Protein AF-A0A9E4IYX7-F1 (afdb_monomer_lite)

Sequence (92 aa):
MPLLSYADTRPWARSIASKVRSREMPPWFADAPKGVFRNERGLSEAEIAT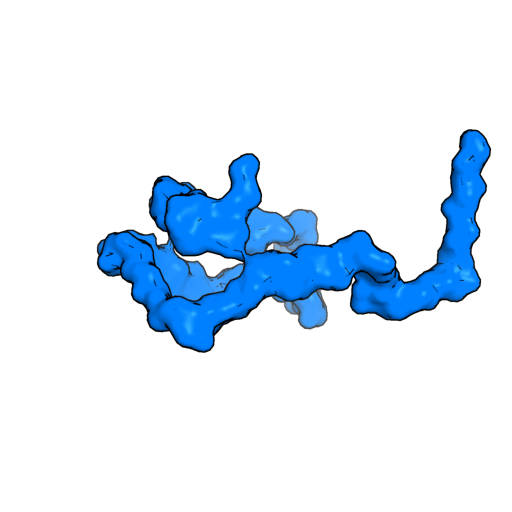IVDWVAAGAPAGDPAFAEDPASAAAMANGWTLGEPDFVVRME

Secondary structure (DSSP, 8-state):
----SHHHHGGGHHHHHHHHHTT-SS------SS---TT--PPPHHHHHHHHHHHHTT-----GGGPPPHHHHHGGGSS-TT---S--PPP-

Structure (mmCIF, N/CA/C/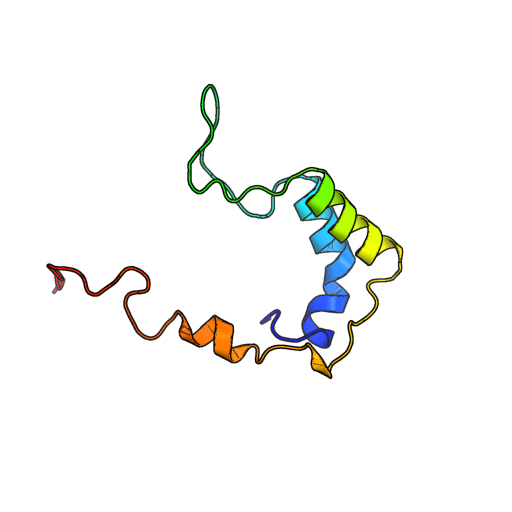O backbone):
data_AF-A0A9E4IYX7-F1
#
_entry.id   AF-A0A9E4IYX7-F1
#
loop_
_atom_site.group_PDB
_atom_site.id
_atom_site.type_symbol
_atom_site.label_atom_id
_atom_site.label_alt_id
_atom_site.label_comp_id
_atom_site.label_asym_id
_atom_site.label_entity_id
_atom_site.label_seq_id
_atom_site.pdbx_PDB_ins_code
_atom_site.Cartn_x
_atom_site.Cartn_y
_atom_site.Cartn_z
_atom_site.occupancy
_atom_site.B_iso_or_equiv
_atom_site.auth_seq_id
_atom_site.auth_comp_id
_atom_site.auth_asym_id
_atom_site.auth_atom_id
_atom_site.pdbx_PDB_model_num
ATOM 1 N N . MET A 1 1 ? 13.108 -8.006 0.204 1.00 61.16 1 MET A N 1
ATOM 2 C CA . MET A 1 1 ? 12.151 -8.530 -0.792 1.00 61.16 1 MET A CA 1
ATOM 3 C C . MET A 1 1 ? 11.509 -7.338 -1.482 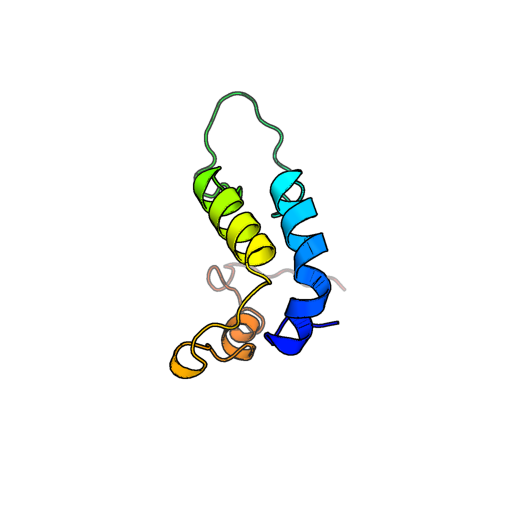1.00 61.16 1 MET A C 1
ATOM 5 O O . MET A 1 1 ? 10.855 -6.576 -0.779 1.00 61.16 1 MET A O 1
ATOM 9 N N . PRO A 1 2 ? 11.760 -7.106 -2.779 1.00 77.81 2 PRO A N 1
ATOM 10 C CA . PRO A 1 2 ? 11.148 -5.994 -3.500 1.00 77.81 2 PRO A CA 1
ATOM 11 C C . PRO A 1 2 ? 9.668 -6.301 -3.794 1.00 77.81 2 PRO A C 1
ATOM 13 O O . PRO A 1 2 ? 9.356 -7.349 -4.344 1.00 77.81 2 PRO A O 1
ATOM 16 N N . LEU A 1 3 ? 8.750 -5.406 -3.416 1.00 86.94 3 LEU A N 1
ATOM 17 C CA . LEU A 1 3 ? 7.307 -5.518 -3.695 1.00 86.94 3 LEU A CA 1
ATOM 18 C C . LEU A 1 3 ? 6.988 -4.978 -5.102 1.00 86.94 3 LEU A C 1
ATOM 20 O O . LEU A 1 3 ? 6.172 -4.075 -5.255 1.00 86.94 3 LEU A O 1
ATOM 24 N N . LEU A 1 4 ? 7.713 -5.464 -6.114 1.00 86.62 4 LEU A N 1
ATOM 25 C CA . LEU A 1 4 ? 7.661 -4.924 -7.479 1.00 86.62 4 LEU A CA 1
ATOM 26 C C . LEU A 1 4 ? 6.703 -5.691 -8.393 1.00 86.62 4 LEU A C 1
ATOM 28 O O . LEU A 1 4 ? 6.300 -5.163 -9.420 1.00 86.62 4 LEU A O 1
ATOM 32 N N . SER A 1 5 ? 6.304 -6.911 -8.033 1.00 87.81 5 SER A N 1
ATOM 33 C CA . SER A 1 5 ? 5.288 -7.660 -8.772 1.00 87.81 5 SER A CA 1
ATOM 34 C C . SER A 1 5 ? 4.075 -7.988 -7.903 1.00 87.81 5 SER A C 1
ATOM 36 O O . SER A 1 5 ? 4.139 -8.024 -6.667 1.00 87.81 5 SER A O 1
ATOM 38 N N . TYR A 1 6 ? 2.948 -8.292 -8.552 1.00 91.00 6 TYR A N 1
ATOM 39 C CA . TYR A 1 6 ? 1.778 -8.838 -7.864 1.00 91.00 6 TYR A CA 1
ATOM 40 C C . TYR A 1 6 ? 2.121 -10.138 -7.117 1.00 91.00 6 TYR A C 1
ATOM 42 O O . TYR A 1 6 ? 1.688 -10.322 -5.980 1.00 91.00 6 TYR A O 1
ATOM 50 N N . ALA A 1 7 ? 2.934 -11.014 -7.718 1.00 91.75 7 ALA A N 1
ATOM 51 C CA . ALA A 1 7 ? 3.356 -12.269 -7.100 1.00 91.75 7 ALA A CA 1
ATOM 52 C C . ALA A 1 7 ? 4.165 -12.035 -5.813 1.00 91.75 7 ALA A C 1
ATOM 54 O O . ALA A 1 7 ? 3.946 -12.738 -4.825 1.00 91.75 7 ALA A O 1
ATOM 55 N N . ASP A 1 8 ? 5.019 -11.008 -5.795 1.00 91.88 8 ASP A N 1
ATOM 56 C CA . ASP A 1 8 ? 5.788 -10.620 -4.607 1.00 91.88 8 ASP A CA 1
ATOM 57 C C . ASP A 1 8 ? 4.906 -9.979 -3.528 1.00 91.88 8 ASP A C 1
ATOM 59 O O . ASP A 1 8 ? 5.155 -10.148 -2.334 1.00 91.88 8 ASP A O 1
ATOM 63 N N . THR A 1 9 ? 3.859 -9.256 -3.937 1.00 92.50 9 THR A N 1
ATOM 64 C CA . THR A 1 9 ? 3.003 -8.456 -3.046 1.00 92.50 9 THR A CA 1
ATOM 65 C C . THR A 1 9 ? 1.875 -9.271 -2.417 1.00 92.50 9 THR A C 1
ATOM 67 O O . THR A 1 9 ? 1.580 -9.120 -1.229 1.00 92.50 9 THR A O 1
ATOM 70 N N . ARG A 1 10 ? 1.253 -10.176 -3.182 1.00 94.88 10 ARG A N 1
ATOM 71 C CA . ARG A 1 10 ? 0.079 -10.961 -2.770 1.00 94.88 10 ARG A CA 1
ATOM 72 C C . ARG A 1 10 ? 0.248 -11.676 -1.416 1.00 94.88 10 ARG A C 1
ATOM 74 O O . ARG A 1 10 ? -0.688 -11.607 -0.616 1.00 94.88 10 ARG A O 1
ATOM 81 N N . PRO A 1 11 ? 1.385 -12.326 -1.088 1.00 96.00 11 PRO A N 1
ATOM 82 C CA . PRO A 1 11 ? 1.568 -12.978 0.214 1.00 96.00 11 PRO A CA 1
ATOM 83 C C . PRO A 1 11 ? 1.434 -12.024 1.411 1.00 96.00 11 PRO A C 1
ATOM 85 O O . PRO A 1 11 ? 1.062 -12.449 2.506 1.00 96.00 11 PRO A O 1
ATOM 88 N N . TRP A 1 12 ? 1.691 -10.731 1.201 1.00 96.12 12 TRP A N 1
ATOM 89 C CA . TRP A 1 12 ? 1.673 -9.695 2.230 1.00 96.12 12 TRP A CA 1
ATOM 90 C C . TRP A 1 12 ? 0.336 -8.966 2.352 1.00 96.12 12 TRP A C 1
ATOM 92 O O . TRP A 1 12 ? 0.200 -8.138 3.250 1.00 96.12 12 TRP A O 1
ATOM 102 N N . ALA A 1 13 ? -0.665 -9.292 1.526 1.00 97.19 13 ALA A N 1
ATOM 103 C CA . ALA A 1 13 ? -1.964 -8.613 1.490 1.00 97.19 13 ALA A CA 1
ATOM 104 C C . ALA A 1 13 ? -2.580 -8.407 2.890 1.00 97.19 13 ALA A C 1
ATOM 106 O O . ALA A 1 13 ? -2.976 -7.301 3.249 1.00 97.19 13 ALA A O 1
ATOM 107 N N . ARG A 1 14 ? -2.569 -9.441 3.745 1.00 97.38 14 ARG A N 1
ATOM 108 C CA . ARG A 1 14 ? -3.079 -9.336 5.128 1.00 97.38 14 ARG A CA 1
ATOM 109 C C . ARG A 1 14 ? -2.283 -8.358 5.999 1.00 97.38 14 ARG A C 1
ATOM 111 O O . ARG A 1 14 ? -2.875 -7.631 6.791 1.00 97.38 14 ARG A O 1
ATOM 118 N N . SER A 1 15 ? -0.959 -8.338 5.851 1.00 97.06 15 SER A N 1
ATOM 119 C CA . SER A 1 15 ? -0.087 -7.402 6.571 1.00 97.06 15 SER A CA 1
ATOM 120 C C . SER A 1 15 ? -0.345 -5.965 6.117 1.00 97.06 15 SER A C 1
ATOM 122 O O . SER A 1 15 ? -0.519 -5.080 6.949 1.00 97.06 15 SER A O 1
ATOM 124 N N . ILE A 1 16 ? -0.475 -5.754 4.802 1.00 96.44 16 ILE A N 1
ATOM 125 C CA . ILE A 1 16 ? -0.799 -4.453 4.201 1.00 96.44 16 ILE A CA 1
ATOM 126 C C . ILE A 1 16 ? -2.116 -3.918 4.774 1.00 96.44 16 ILE A C 1
ATOM 128 O O . ILE A 1 16 ? -2.134 -2.820 5.328 1.00 96.44 16 ILE A O 1
ATOM 132 N N . ALA A 1 17 ? -3.190 -4.716 4.743 1.00 97.44 17 ALA A N 1
ATOM 133 C CA . ALA A 1 17 ? -4.476 -4.321 5.321 1.00 97.44 17 ALA A CA 1
ATOM 134 C C . ALA A 1 17 ? -4.373 -3.997 6.819 1.00 97.44 17 ALA A C 1
ATOM 136 O O . ALA A 1 17 ? -4.972 -3.026 7.276 1.00 97.44 17 ALA A O 1
ATOM 137 N N . SER A 1 18 ? -3.604 -4.779 7.588 1.00 97.94 18 SER A N 1
ATOM 138 C CA . SER A 1 18 ? -3.398 -4.516 9.016 1.00 97.94 18 SER A CA 1
ATOM 139 C C . SER A 1 18 ? -2.709 -3.174 9.260 1.00 97.94 18 SER A C 1
ATOM 141 O O . SER A 1 18 ? -3.147 -2.431 10.132 1.00 97.94 18 SER A O 1
ATOM 143 N N . LYS A 1 19 ? -1.647 -2.866 8.507 1.00 96.88 19 LYS A N 1
ATOM 144 C CA . LYS A 1 19 ? -0.842 -1.648 8.688 1.00 96.88 19 LYS A CA 1
ATOM 145 C C . LYS A 1 19 ? -1.547 -0.383 8.217 1.00 96.88 19 LYS A C 1
ATOM 147 O O . LYS A 1 19 ? -1.410 0.666 8.838 1.00 96.88 19 LYS A O 1
ATOM 152 N N . VAL A 1 20 ? -2.322 -0.489 7.143 1.00 96.12 20 VAL A N 1
ATOM 153 C CA . VAL A 1 20 ? -3.157 0.611 6.653 1.00 96.12 20 VAL A CA 1
ATOM 154 C C . VAL A 1 20 ? -4.306 0.877 7.632 1.00 96.12 20 VAL A C 1
ATOM 156 O O . VAL A 1 20 ? -4.556 2.023 7.994 1.00 96.12 20 VAL A O 1
ATOM 159 N N . ARG A 1 21 ? -4.943 -0.176 8.167 1.00 96.00 21 ARG A N 1
ATOM 160 C CA . ARG A 1 21 ? -6.002 -0.043 9.182 1.00 96.00 21 ARG A CA 1
ATOM 161 C C . ARG A 1 21 ? -5.502 0.566 10.492 1.00 96.00 21 ARG A C 1
ATOM 163 O O . ARG A 1 21 ? -6.229 1.338 11.107 1.00 96.00 21 ARG A O 1
ATOM 170 N N . SER A 1 22 ? -4.281 0.234 10.921 1.00 94.94 22 SER A N 1
ATOM 171 C CA . SER A 1 22 ? -3.662 0.844 12.105 1.00 94.94 22 SER A CA 1
ATOM 172 C C . SER A 1 22 ? -3.085 2.238 11.846 1.00 94.94 22 SER A C 1
ATOM 174 O O . SER A 1 22 ? -2.574 2.847 12.782 1.00 94.94 22 SER A O 1
ATOM 176 N N . ARG A 1 23 ? -3.171 2.755 10.607 1.00 91.50 23 ARG A N 1
ATOM 177 C CA . ARG A 1 23 ? -2.576 4.032 10.172 1.00 91.50 23 ARG A CA 1
ATOM 178 C C . ARG A 1 23 ? -1.065 4.128 10.394 1.00 91.50 23 ARG A C 1
ATOM 180 O O . ARG A 1 23 ? -0.497 5.213 10.372 1.00 91.50 23 ARG A O 1
ATOM 187 N N . GLU A 1 24 ? -0.399 2.989 10.558 1.00 92.19 24 GLU A N 1
ATOM 188 C CA . GLU A 1 24 ? 1.063 2.917 10.548 1.00 92.19 24 GLU A CA 1
ATOM 189 C C . GLU A 1 24 ? 1.618 3.137 9.137 1.00 92.19 24 GLU A C 1
ATOM 191 O O . GLU A 1 24 ? 2.760 3.565 8.973 1.00 92.19 24 GLU A O 1
ATOM 196 N N . MET A 1 25 ? 0.811 2.818 8.118 1.00 92.00 25 MET A N 1
ATOM 197 C CA . MET A 1 25 ? 1.147 3.001 6.714 1.00 92.00 25 MET A CA 1
ATOM 198 C C . MET A 1 25 ? 0.122 3.904 6.018 1.00 92.00 25 MET A C 1
ATOM 200 O O . MET A 1 25 ? -1.081 3.672 6.161 1.00 92.00 25 MET A O 1
ATOM 204 N N . PRO A 1 26 ? 0.583 4.853 5.191 1.00 90.31 26 PRO A N 1
ATOM 205 C CA . PRO A 1 26 ? 1.983 5.238 5.000 1.00 90.31 26 PRO A CA 1
ATOM 206 C C . PRO A 1 26 ? 2.536 5.978 6.233 1.00 90.31 26 PRO A C 1
ATOM 208 O O . PRO A 1 26 ? 1.796 6.712 6.887 1.00 90.31 26 PRO A O 1
ATOM 211 N N . PRO A 1 27 ? 3.829 5.801 6.560 1.00 88.12 27 PRO A N 1
ATOM 212 C CA . PRO A 1 27 ? 4.412 6.414 7.740 1.00 88.12 27 PRO A CA 1
ATOM 213 C C . PRO A 1 27 ? 4.405 7.933 7.582 1.00 88.12 27 PRO A C 1
ATOM 215 O O . PRO A 1 27 ? 4.975 8.486 6.637 1.00 88.12 27 PRO A O 1
ATOM 218 N N . TRP A 1 28 ? 3.765 8.606 8.531 1.00 83.25 28 TRP A N 1
ATOM 219 C CA . TRP A 1 28 ? 3.715 10.055 8.611 1.00 83.25 28 TRP A CA 1
ATOM 220 C C . TRP A 1 28 ? 4.101 10.475 10.026 1.00 83.25 28 TRP A C 1
ATOM 222 O O . TRP A 1 28 ? 3.360 10.255 10.976 1.00 83.25 28 TRP A O 1
ATOM 232 N N . PHE A 1 29 ? 5.307 11.024 10.174 1.00 79.38 29 PHE A N 1
ATOM 233 C CA . PHE A 1 29 ? 5.883 11.357 11.484 1.00 79.38 29 PHE A CA 1
ATOM 234 C C . PHE A 1 29 ? 5.479 12.742 11.996 1.00 79.38 29 PHE A C 1
ATOM 236 O O . PHE A 1 29 ? 5.907 13.137 13.079 1.00 79.38 29 PHE A O 1
ATOM 243 N N . ALA A 1 30 ? 4.713 13.508 11.214 1.00 76.19 30 ALA A N 1
ATOM 244 C CA . ALA A 1 30 ? 4.234 14.800 11.672 1.00 76.19 30 ALA A CA 1
ATOM 245 C C . ALA A 1 30 ? 3.071 14.580 12.645 1.00 76.19 30 ALA A C 1
ATOM 247 O O . ALA A 1 30 ? 2.016 14.077 12.262 1.00 76.19 30 ALA A O 1
ATOM 248 N N . ASP A 1 31 ? 3.294 14.952 13.901 1.00 65.94 31 ASP A N 1
ATOM 249 C CA . ASP A 1 31 ? 2.283 14.929 14.950 1.00 65.94 31 ASP A CA 1
ATOM 250 C C . ASP A 1 31 ? 1.351 16.138 14.779 1.00 65.94 31 ASP A C 1
ATOM 252 O O . ASP A 1 31 ? 1.818 17.261 14.568 1.00 65.94 31 ASP A O 1
ATOM 256 N N . ALA A 1 32 ? 0.036 15.929 14.817 1.00 58.06 32 ALA A N 1
ATOM 257 C CA . ALA A 1 32 ? -0.933 17.008 14.628 1.00 58.06 32 ALA A CA 1
ATOM 258 C C . ALA A 1 32 ? -1.574 17.399 15.969 1.00 58.06 32 ALA A C 1
ATOM 260 O O . ALA A 1 32 ? -2.178 16.561 16.641 1.00 58.06 32 ALA A O 1
ATOM 261 N N . PRO A 1 33 ? -1.577 18.706 16.302 1.00 66.44 33 PRO A N 1
ATOM 262 C CA . PRO A 1 33 ? -2.852 19.410 16.161 1.00 66.44 33 PRO A CA 1
ATOM 263 C C . PRO A 1 33 ? -2.785 20.785 15.456 1.00 66.44 33 PRO A C 1
ATOM 265 O O . PRO A 1 33 ? -1.808 21.521 15.546 1.00 66.44 33 PRO A O 1
ATOM 268 N N . LYS A 1 34 ? -3.928 21.129 14.829 1.00 51.16 34 LYS A N 1
ATOM 269 C CA . LYS A 1 34 ? -4.304 22.326 14.033 1.00 51.16 34 LYS A CA 1
ATOM 270 C C . LYS A 1 34 ? -3.532 22.566 12.722 1.00 51.16 34 LYS A C 1
ATOM 272 O O . LYS A 1 34 ? -2.676 23.438 12.637 1.00 51.16 34 LYS A O 1
ATOM 277 N N . GLY A 1 35 ? -3.982 21.902 11.656 1.00 62.47 35 GLY A N 1
ATOM 278 C CA . GLY A 1 35 ? -3.670 22.243 10.263 1.00 62.47 35 GLY A CA 1
ATOM 279 C C . GLY A 1 35 ? -3.658 21.012 9.359 1.00 62.47 35 GLY A C 1
ATOM 280 O O . GLY A 1 35 ? -3.423 19.911 9.840 1.00 62.47 35 GLY A O 1
ATOM 281 N N . VAL A 1 36 ? -3.920 21.200 8.064 1.00 71.44 36 VAL A N 1
ATOM 282 C CA . VAL A 1 36 ? -3.687 20.176 7.030 1.00 71.44 36 VAL A CA 1
ATOM 283 C C . VAL A 1 36 ? -2.347 20.498 6.380 1.00 71.44 36 VAL A C 1
ATOM 285 O O . VAL A 1 36 ? -2.118 21.641 5.971 1.00 71.44 36 VAL A O 1
ATOM 288 N N . PHE A 1 37 ? -1.445 19.522 6.287 1.00 77.56 37 PHE A N 1
ATOM 289 C CA . PHE A 1 37 ? -0.223 19.715 5.512 1.00 77.56 37 PHE A CA 1
ATOM 290 C C . PHE A 1 37 ? -0.570 19.683 4.025 1.00 77.56 37 PHE A C 1
ATOM 292 O O . PHE A 1 37 ? -1.265 18.784 3.565 1.00 77.56 37 PHE A O 1
ATOM 299 N N . ARG A 1 38 ? -0.023 20.620 3.240 1.00 77.81 38 ARG A N 1
ATOM 300 C CA . ARG A 1 38 ? -0.233 20.661 1.779 1.00 77.81 38 ARG A CA 1
ATOM 301 C C . ARG A 1 38 ? 0.104 19.333 1.079 1.00 77.81 38 ARG A C 1
ATOM 303 O O . ARG A 1 38 ? -0.474 19.041 0.044 1.00 77.81 38 ARG A O 1
ATOM 310 N N . ASN A 1 39 ? 1.021 18.552 1.655 1.00 77.12 39 ASN A N 1
ATOM 311 C CA . ASN A 1 39 ? 1.488 17.264 1.142 1.00 77.12 39 ASN A CA 1
ATOM 312 C C . ASN A 1 39 ? 1.329 16.153 2.196 1.00 77.12 39 ASN A C 1
ATOM 314 O O . ASN A 1 39 ? 2.239 15.340 2.374 1.00 77.12 39 ASN A O 1
ATOM 318 N N . GLU A 1 40 ? 0.237 16.170 2.964 1.00 80.81 40 GLU A N 1
ATOM 319 C CA . GLU A 1 40 ? -0.065 15.085 3.899 1.00 80.81 40 GLU A CA 1
ATOM 320 C C . GLU A 1 40 ? -0.141 13.759 3.140 1.00 80.81 40 GLU A C 1
ATOM 322 O O . GLU A 1 40 ? -0.810 13.650 2.116 1.00 80.81 40 GLU A O 1
ATOM 327 N N . ARG A 1 41 ? 0.600 12.759 3.619 1.00 81.62 41 ARG A N 1
ATOM 328 C CA . ARG A 1 41 ? 0.718 11.471 2.924 1.00 81.62 41 ARG A CA 1
ATOM 329 C C . ARG A 1 41 ? -0.266 10.433 3.446 1.00 81.62 41 ARG A C 1
ATOM 331 O O . ARG A 1 41 ? -0.203 9.308 2.981 1.00 81.62 41 ARG A O 1
ATOM 338 N N . GLY A 1 42 ? -1.123 10.779 4.406 1.00 86.75 42 GLY A N 1
ATOM 339 C CA . GLY A 1 42 ? -2.084 9.857 5.006 1.00 86.75 42 GLY A CA 1
ATOM 340 C C . GLY A 1 42 ? -3.136 9.363 4.012 1.00 86.75 42 GLY A C 1
ATOM 341 O O . GLY A 1 42 ? -3.451 10.037 3.037 1.00 86.75 42 GLY A O 1
ATOM 342 N N . LEU A 1 43 ? -3.690 8.183 4.290 1.00 90.75 43 LEU A N 1
ATOM 343 C CA . LEU A 1 43 ? -4.830 7.644 3.553 1.00 90.75 43 LEU A CA 1
ATOM 344 C C . LEU A 1 43 ? -6.135 8.104 4.208 1.00 90.75 43 LEU A C 1
ATOM 346 O O . LEU A 1 43 ? -6.294 8.045 5.433 1.00 90.75 43 LEU A O 1
ATOM 350 N N . SER A 1 44 ? -7.085 8.526 3.383 1.00 91.44 44 SER A N 1
ATOM 351 C CA . SER A 1 44 ? -8.471 8.744 3.785 1.00 91.44 44 SER A CA 1
ATOM 352 C C . SER A 1 44 ? -9.151 7.424 4.164 1.00 91.44 44 SER A C 1
ATOM 354 O O . SER A 1 44 ? -8.726 6.339 3.767 1.00 91.44 44 SER A O 1
ATOM 356 N N . GLU A 1 45 ? -10.262 7.501 4.899 1.00 93.50 45 GLU A N 1
ATOM 357 C CA . GLU A 1 45 ? -11.061 6.312 5.243 1.00 93.50 45 GLU A CA 1
ATOM 358 C C . GLU A 1 45 ? -11.532 5.540 3.998 1.00 93.50 45 GLU A C 1
ATOM 360 O O . GLU A 1 45 ? -11.555 4.312 4.004 1.00 93.50 45 GLU A O 1
ATOM 365 N N . ALA A 1 46 ? -11.856 6.242 2.907 1.00 96.69 46 ALA A N 1
ATOM 366 C CA . ALA A 1 46 ? -12.283 5.616 1.655 1.00 96.69 46 ALA A CA 1
ATOM 367 C C . ALA A 1 46 ? -11.145 4.830 0.977 1.00 96.69 46 ALA A C 1
ATOM 369 O O . ALA A 1 46 ? -11.360 3.728 0.468 1.00 96.69 46 ALA A O 1
ATOM 370 N N . GLU A 1 47 ? -9.923 5.361 1.001 1.00 96.31 47 GLU A N 1
ATOM 371 C CA . GLU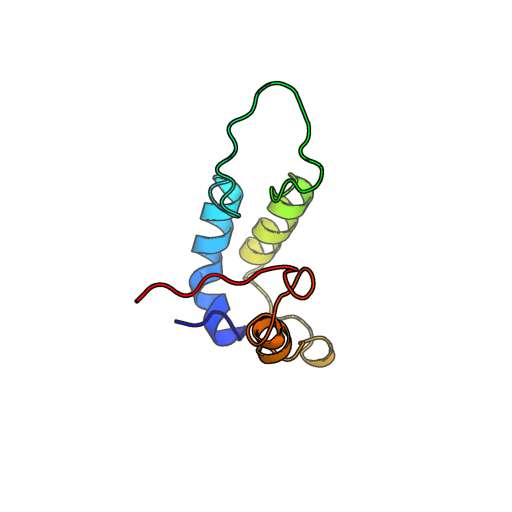 A 1 47 ? -8.744 4.670 0.464 1.00 96.31 47 GLU A CA 1
ATOM 372 C C . GLU A 1 47 ? -8.360 3.466 1.334 1.00 96.31 47 GLU A C 1
ATOM 374 O O . GLU A 1 47 ? -8.078 2.388 0.809 1.00 96.31 47 GLU A O 1
ATOM 379 N N . ILE A 1 48 ? -8.424 3.615 2.665 1.00 97.25 48 ILE A N 1
ATOM 380 C CA . ILE A 1 48 ? -8.236 2.509 3.615 1.00 97.25 48 ILE A CA 1
ATOM 381 C C . ILE A 1 48 ? -9.246 1.391 3.331 1.00 97.25 48 ILE A C 1
ATOM 383 O O . ILE A 1 48 ? -8.851 0.229 3.211 1.00 97.25 48 ILE A O 1
ATOM 387 N N . ALA A 1 49 ? -10.532 1.732 3.195 1.00 97.88 49 ALA A N 1
ATOM 388 C CA . ALA A 1 49 ? -11.594 0.770 2.910 1.00 97.88 49 ALA A CA 1
ATOM 389 C C . ALA A 1 49 ? -11.350 0.041 1.584 1.00 97.88 49 ALA A C 1
ATOM 391 O O . ALA A 1 49 ? -11.375 -1.184 1.553 1.00 97.88 49 ALA A O 1
ATOM 392 N N . THR A 1 50 ? -10.986 0.773 0.529 1.00 98.00 50 THR A N 1
ATOM 393 C CA . THR A 1 50 ? -10.668 0.198 -0.788 1.00 98.00 50 THR A CA 1
ATOM 394 C C . THR A 1 50 ? -9.592 -0.889 -0.692 1.00 98.00 50 THR A C 1
ATOM 396 O O . THR A 1 50 ? -9.750 -1.983 -1.236 1.00 98.00 50 THR A O 1
ATOM 399 N N . ILE A 1 51 ? -8.504 -0.621 0.038 1.00 97.25 51 ILE A N 1
ATOM 400 C CA . ILE A 1 51 ? -7.416 -1.590 0.230 1.00 97.25 51 ILE A CA 1
ATOM 401 C C . ILE A 1 51 ? -7.897 -2.788 1.055 1.00 97.25 51 ILE A C 1
ATOM 403 O O . ILE A 1 51 ? -7.614 -3.936 0.711 1.00 97.25 51 ILE A O 1
ATOM 407 N N . VAL A 1 52 ? -8.618 -2.541 2.150 1.00 97.81 52 VAL A N 1
ATOM 408 C CA . VAL A 1 52 ? -9.112 -3.599 3.041 1.00 97.81 52 VAL A CA 1
ATOM 409 C C . VAL A 1 52 ? -10.093 -4.523 2.321 1.00 97.81 52 VAL A C 1
ATOM 411 O O . VAL A 1 52 ? -9.974 -5.742 2.457 1.00 97.81 52 VAL A O 1
ATOM 414 N N . ASP A 1 53 ? -11.009 -3.968 1.535 1.00 98.12 53 ASP A N 1
ATOM 415 C CA . ASP A 1 53 ? -12.019 -4.717 0.790 1.00 98.12 53 ASP A CA 1
ATOM 416 C C . ASP A 1 53 ? -11.382 -5.549 -0.323 1.00 98.12 53 ASP A C 1
ATOM 418 O O . ASP A 1 53 ? -11.721 -6.721 -0.495 1.00 98.12 53 ASP A O 1
ATOM 422 N N . TRP A 1 54 ? -10.378 -5.002 -1.015 1.00 97.50 54 TRP A N 1
ATOM 423 C CA . TRP A 1 54 ? -9.580 -5.766 -1.974 1.00 97.50 54 TRP A CA 1
ATOM 424 C C . TRP A 1 54 ? -8.905 -6.981 -1.317 1.00 97.50 54 TRP A C 1
ATOM 426 O O . TRP A 1 54 ? -8.952 -8.087 -1.861 1.00 97.50 54 TRP A O 1
ATOM 436 N N . VAL A 1 55 ? -8.335 -6.822 -0.115 1.00 98.06 55 VAL A N 1
ATOM 437 C CA . VAL A 1 55 ? -7.757 -7.949 0.640 1.00 98.06 55 VAL A CA 1
ATOM 438 C C . VAL A 1 55 ? -8.834 -8.943 1.080 1.00 98.06 55 VAL A C 1
ATOM 440 O O . VAL A 1 55 ? -8.614 -10.152 0.981 1.00 98.06 55 VAL A O 1
ATOM 443 N N . ALA A 1 56 ? -9.996 -8.465 1.532 1.00 97.69 56 ALA A N 1
ATOM 444 C CA . ALA A 1 56 ? -11.120 -9.311 1.935 1.00 97.69 56 ALA A CA 1
ATOM 445 C C . ALA A 1 56 ? -11.673 -10.143 0.764 1.00 97.69 56 ALA A C 1
ATOM 447 O O . ALA A 1 56 ? -12.026 -11.305 0.953 1.00 97.69 56 ALA A O 1
ATOM 448 N N . ALA A 1 57 ? -11.653 -9.594 -0.452 1.00 97.88 57 ALA A N 1
ATOM 449 C CA . ALA A 1 57 ? -12.006 -10.286 -1.691 1.00 97.88 57 ALA A CA 1
ATOM 450 C C . ALA A 1 57 ? -10.945 -11.305 -2.165 1.00 97.88 57 ALA A C 1
ATOM 452 O O . ALA A 1 57 ? -11.081 -11.889 -3.239 1.00 97.88 57 ALA A O 1
ATOM 453 N N . GLY A 1 58 ? -9.880 -11.534 -1.389 1.00 97.06 58 GLY A N 1
ATOM 454 C CA . GLY A 1 58 ? -8.810 -12.473 -1.728 1.00 97.06 58 GLY A CA 1
ATOM 455 C C . GLY A 1 58 ? -7.658 -11.855 -2.521 1.00 97.06 58 GLY A C 1
ATOM 456 O O . GLY A 1 58 ? -6.851 -12.600 -3.084 1.00 97.06 58 GLY A O 1
ATOM 457 N N . ALA A 1 59 ? -7.560 -10.520 -2.537 1.00 97.06 59 ALA A N 1
ATOM 458 C CA . ALA A 1 59 ? -6.527 -9.754 -3.225 1.00 97.06 59 ALA A CA 1
ATOM 459 C C . ALA A 1 59 ? -6.419 -10.102 -4.724 1.00 97.06 59 ALA A C 1
ATOM 461 O O . ALA A 1 59 ? -5.336 -10.491 -5.168 1.00 97.06 59 ALA A O 1
ATOM 462 N N . PRO A 1 60 ? -7.511 -10.032 -5.513 1.00 96.38 60 PRO A N 1
ATOM 463 C CA . PRO A 1 60 ? -7.484 -10.403 -6.927 1.00 96.38 60 PRO A CA 1
ATOM 464 C C . PRO A 1 60 ? -6.475 -9.557 -7.714 1.00 96.38 60 PRO A C 1
ATOM 466 O O . PRO A 1 60 ? -6.303 -8.365 -7.449 1.00 96.38 60 PRO A O 1
ATOM 469 N N . ALA A 1 61 ? -5.799 -10.182 -8.678 1.00 94.25 61 ALA A N 1
ATOM 470 C CA . ALA A 1 61 ? -4.933 -9.465 -9.607 1.00 94.25 61 ALA A CA 1
ATOM 471 C C . ALA A 1 61 ? -5.774 -8.560 -10.520 1.00 94.25 61 ALA A C 1
ATOM 473 O O . ALA A 1 61 ? -6.865 -8.947 -10.942 1.00 94.25 61 ALA A O 1
ATOM 474 N N . GLY A 1 62 ? -5.253 -7.369 -10.819 1.00 91.31 62 GLY A N 1
ATOM 475 C CA . GLY A 1 62 ? -5.799 -6.513 -11.871 1.00 91.31 62 GLY A CA 1
ATOM 476 C C . GLY A 1 62 ? -5.479 -7.052 -13.267 1.00 91.31 62 GLY A C 1
ATOM 477 O O . GLY A 1 62 ? -4.786 -8.060 -13.416 1.00 91.31 62 GLY A O 1
ATOM 478 N N . ASP A 1 63 ? -5.969 -6.360 -14.293 1.00 92.25 63 ASP A N 1
ATOM 479 C CA . ASP A 1 63 ? -5.636 -6.678 -15.681 1.00 92.25 63 ASP A CA 1
ATOM 480 C C . ASP A 1 63 ? -4.156 -6.327 -15.963 1.00 92.25 63 ASP A C 1
ATOM 482 O O . ASP A 1 63 ? -3.757 -5.171 -15.776 1.00 92.25 63 ASP A O 1
ATOM 486 N N . PRO A 1 64 ? -3.330 -7.300 -16.402 1.00 86.19 64 PRO A N 1
ATOM 487 C CA . PRO A 1 64 ? -1.923 -7.078 -16.730 1.00 86.19 64 PRO A CA 1
ATOM 488 C C . PRO A 1 64 ? -1.683 -5.990 -17.779 1.00 86.19 64 PRO A C 1
ATOM 490 O O . PRO A 1 64 ? -0.596 -5.422 -17.803 1.00 86.19 64 PRO A O 1
ATOM 493 N N . ALA A 1 65 ? -2.665 -5.675 -18.630 1.00 88.38 65 ALA A N 1
ATOM 494 C CA . ALA A 1 65 ? -2.552 -4.596 -19.610 1.00 88.38 65 ALA A CA 1
ATOM 495 C C . ALA A 1 65 ? -2.417 -3.205 -18.963 1.00 88.38 65 ALA A C 1
ATOM 497 O O . ALA A 1 65 ? -1.894 -2.290 -19.596 1.00 88.38 65 ALA A O 1
ATOM 498 N N . PHE A 1 66 ? -2.856 -3.051 -17.708 1.00 86.38 66 PHE A N 1
ATOM 499 C CA . PHE A 1 66 ? -2.676 -1.830 -16.915 1.00 86.38 66 PHE A CA 1
ATOM 500 C C . PHE A 1 66 ? -1.505 -1.923 -15.929 1.00 86.38 66 PHE A C 1
ATOM 502 O O . PHE A 1 66 ? -1.318 -1.013 -15.123 1.00 86.38 66 PHE A O 1
ATOM 509 N N . ALA A 1 67 ? -0.729 -3.012 -15.943 1.00 83.38 67 ALA A N 1
ATOM 510 C CA . ALA A 1 67 ? 0.450 -3.116 -15.097 1.00 83.38 67 ALA A CA 1
ATOM 511 C C . ALA A 1 67 ? 1.561 -2.212 -15.647 1.00 83.38 67 ALA A C 1
ATOM 513 O O . ALA A 1 67 ? 2.065 -2.425 -16.749 1.00 83.38 67 ALA A O 1
ATOM 514 N N . GLU A 1 68 ? 1.948 -1.204 -14.870 1.00 78.81 68 GLU A N 1
ATOM 515 C CA . GLU A 1 68 ? 3.097 -0.360 -15.190 1.00 78.81 68 GLU A CA 1
ATOM 516 C C . GLU A 1 68 ? 4.413 -1.107 -14.932 1.00 78.81 68 GLU A C 1
ATOM 518 O O . GLU A 1 68 ? 4.492 -1.980 -14.063 1.00 78.81 68 GLU A O 1
ATOM 523 N N . ASP A 1 69 ? 5.464 -0.752 -15.680 1.00 77.19 69 ASP A N 1
ATOM 524 C CA . ASP A 1 69 ? 6.811 -1.267 -15.437 1.00 77.19 69 ASP A CA 1
ATOM 525 C C . ASP A 1 69 ? 7.274 -0.842 -14.030 1.00 77.19 69 ASP A C 1
ATOM 527 O O . ASP A 1 69 ? 7.412 0.359 -13.775 1.00 77.19 69 ASP A O 1
ATOM 531 N N . PRO A 1 70 ? 7.572 -1.778 -13.111 1.00 69.00 70 PRO A N 1
ATOM 532 C CA . PRO A 1 70 ? 8.048 -1.440 -11.773 1.00 69.00 70 PRO A CA 1
ATOM 533 C C . PRO A 1 70 ? 9.362 -0.638 -11.782 1.00 69.00 70 PRO A C 1
ATOM 535 O O . PRO A 1 70 ? 9.643 0.097 -10.834 1.00 69.00 70 PRO A O 1
ATOM 538 N N . ALA A 1 71 ? 10.164 -0.734 -12.850 1.00 67.06 71 ALA A N 1
ATOM 539 C CA . ALA A 1 71 ? 11.370 0.071 -13.027 1.00 67.06 71 ALA A CA 1
ATOM 540 C C . ALA A 1 71 ? 11.066 1.552 -13.316 1.00 67.06 71 ALA A C 1
ATOM 542 O O . ALA A 1 71 ? 11.905 2.410 -13.036 1.00 67.06 71 ALA A O 1
ATOM 543 N N . SER A 1 72 ? 9.863 1.883 -13.795 1.00 63.84 72 SER A N 1
ATOM 544 C CA . SER A 1 72 ? 9.438 3.275 -13.985 1.00 63.84 72 SER A CA 1
ATOM 545 C C . SER A 1 72 ? 9.321 4.026 -12.649 1.00 63.84 72 SER A C 1
ATOM 547 O O . SER A 1 72 ? 9.704 5.191 -12.566 1.00 63.84 72 SER A O 1
ATOM 549 N N . ALA A 1 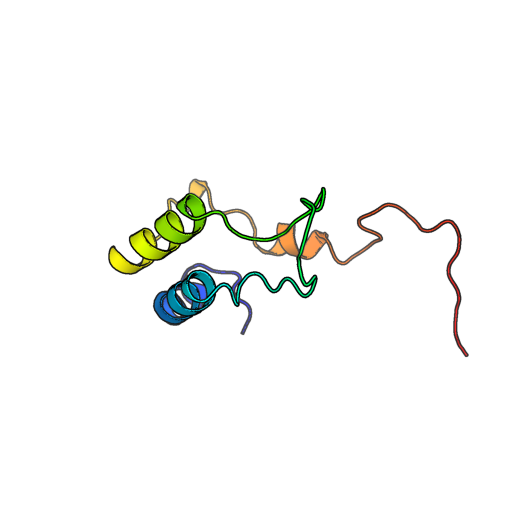73 ? 8.936 3.335 -11.568 1.00 58.84 73 ALA A N 1
ATOM 550 C CA . ALA A 1 73 ? 8.983 3.872 -10.207 1.00 58.84 73 ALA A CA 1
ATOM 551 C C . ALA A 1 73 ? 10.428 4.037 -9.692 1.00 58.84 73 ALA A C 1
ATOM 553 O O . ALA A 1 73 ? 10.724 4.963 -8.936 1.00 58.84 73 ALA A O 1
ATOM 554 N N . ALA A 1 74 ? 11.353 3.170 -10.125 1.00 53.78 74 ALA A N 1
ATOM 555 C CA . ALA A 1 74 ? 12.776 3.255 -9.782 1.00 53.78 74 ALA A CA 1
ATOM 556 C C . ALA A 1 74 ? 13.522 4.368 -10.542 1.00 53.78 74 ALA A C 1
ATOM 558 O O . ALA A 1 74 ? 14.548 4.849 -10.060 1.00 53.78 74 ALA A O 1
ATOM 559 N N . ALA A 1 75 ? 12.993 4.847 -11.675 1.00 52.09 75 ALA A N 1
ATOM 560 C CA . ALA A 1 75 ? 13.549 5.987 -12.411 1.00 52.09 75 ALA A CA 1
ATOM 561 C C . ALA A 1 75 ? 13.584 7.290 -11.579 1.00 52.09 75 ALA A C 1
ATOM 563 O O . ALA A 1 75 ? 14.275 8.240 -11.944 1.00 52.09 75 ALA A O 1
ATOM 564 N N . MET A 1 76 ? 12.929 7.312 -10.411 1.00 51.00 76 MET A N 1
ATOM 565 C CA . MET A 1 76 ? 13.054 8.371 -9.406 1.00 51.00 76 MET A CA 1
ATOM 566 C C . MET A 1 76 ? 14.427 8.434 -8.702 1.00 51.00 76 MET A C 1
ATOM 568 O O . MET A 1 76 ? 14.626 9.322 -7.877 1.00 51.00 76 MET A O 1
ATOM 572 N N . ALA A 1 77 ? 15.368 7.524 -8.984 1.00 48.38 77 ALA A N 1
ATOM 573 C CA . ALA A 1 77 ? 16.610 7.384 -8.212 1.00 48.38 77 ALA A CA 1
ATOM 574 C C . ALA A 1 77 ? 17.912 7.756 -8.949 1.00 48.38 77 ALA A C 1
ATOM 576 O O . ALA A 1 77 ? 18.992 7.545 -8.399 1.00 48.38 77 ALA A O 1
ATOM 577 N N . ASN A 1 78 ? 17.847 8.348 -10.147 1.00 53.69 78 ASN A N 1
ATOM 578 C CA . ASN A 1 78 ? 19.058 8.683 -10.920 1.00 53.69 78 ASN A CA 1
ATOM 579 C C . ASN A 1 78 ? 19.352 10.194 -10.978 1.00 53.69 78 ASN A C 1
ATOM 581 O O . ASN A 1 78 ? 20.261 10.619 -11.689 1.00 53.69 78 ASN A O 1
ATOM 585 N N . GLY A 1 79 ? 18.583 11.011 -10.252 1.00 67.19 79 GLY A N 1
ATOM 586 C CA . GLY A 1 79 ? 18.706 12.465 -10.256 1.00 67.19 79 GLY A CA 1
ATOM 587 C C . GLY A 1 79 ? 17.827 13.138 -9.205 1.00 67.19 79 GLY A C 1
ATOM 588 O O . GLY A 1 79 ? 17.060 12.495 -8.489 1.00 67.19 79 GLY A O 1
ATOM 589 N N . TRP A 1 80 ? 17.959 14.455 -9.106 1.00 72.38 80 TRP A N 1
ATOM 590 C CA . TRP A 1 80 ? 17.211 15.270 -8.162 1.00 72.38 80 TRP A CA 1
ATOM 591 C C . TRP A 1 80 ? 15.739 15.381 -8.578 1.00 72.38 80 TRP A C 1
ATOM 593 O O . TRP A 1 80 ? 15.399 16.050 -9.551 1.00 72.38 80 TRP A O 1
ATOM 603 N N . THR A 1 81 ? 14.846 14.731 -7.832 1.00 65.56 81 THR A N 1
ATOM 604 C CA . THR A 1 81 ? 13.402 14.663 -8.140 1.00 65.56 81 THR A CA 1
ATOM 605 C C . THR A 1 81 ? 12.666 15.994 -7.988 1.00 65.56 81 THR A C 1
ATOM 607 O O . THR A 1 81 ? 11.557 16.144 -8.493 1.00 65.56 81 THR A O 1
ATOM 610 N N . LEU A 1 82 ? 13.281 16.963 -7.310 1.00 71.75 82 LEU A N 1
ATOM 611 C CA . LEU A 1 82 ? 12.754 18.315 -7.112 1.00 71.75 82 LEU A CA 1
ATOM 612 C C . LEU A 1 82 ? 13.489 19.366 -7.964 1.00 71.75 82 LEU A C 1
ATOM 614 O O . LEU A 1 82 ? 13.296 20.558 -7.747 1.00 71.75 82 LEU A O 1
ATOM 618 N N . GLY A 1 83 ? 14.303 18.925 -8.930 1.00 75.56 83 GLY A N 1
ATOM 619 C CA . GLY A 1 83 ? 15.212 19.777 -9.697 1.00 75.56 83 GLY A CA 1
ATOM 620 C C . GLY A 1 83 ? 16.630 19.777 -9.127 1.00 75.56 83 GLY A C 1
ATOM 621 O O . GLY A 1 83 ? 16.844 19.430 -7.966 1.00 75.56 83 GLY A O 1
ATOM 622 N N . GLU A 1 84 ? 17.606 20.118 -9.970 1.00 81.94 84 GLU A N 1
ATOM 623 C CA . GLU A 1 84 ? 19.014 20.209 -9.573 1.00 81.94 84 GLU A CA 1
ATOM 624 C C . GLU A 1 84 ? 19.195 21.251 -8.451 1.00 81.94 84 GLU A C 1
ATOM 626 O O . GLU A 1 84 ? 18.693 22.366 -8.582 1.00 81.94 84 GLU 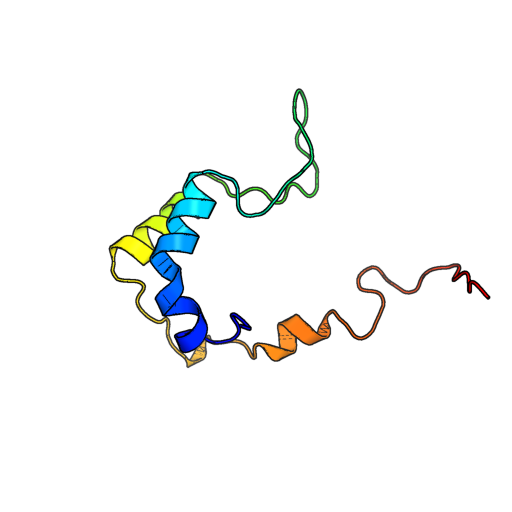A O 1
ATOM 631 N N . PRO A 1 85 ? 19.877 20.914 -7.341 1.00 84.88 85 PRO A N 1
ATOM 632 C CA . PRO A 1 85 ? 20.176 21.853 -6.281 1.00 84.88 85 PRO A CA 1
ATOM 633 C C . PRO A 1 85 ? 21.069 22.967 -6.791 1.00 84.88 85 PRO A C 1
ATOM 635 O O . PRO A 1 85 ? 22.070 22.718 -7.459 1.00 84.88 85 PRO A O 1
ATOM 638 N N . ASP A 1 86 ? 20.791 24.180 -6.332 1.00 89.25 86 ASP A N 1
ATOM 639 C CA . ASP A 1 86 ? 21.657 25.329 -6.588 1.00 89.25 86 ASP A CA 1
ATOM 640 C C . ASP A 1 86 ? 23.053 25.168 -5.949 1.00 89.25 86 ASP A C 1
ATOM 642 O O . ASP A 1 86 ? 23.996 25.876 -6.304 1.00 89.25 86 ASP A O 1
ATOM 646 N N . PHE A 1 87 ? 23.209 24.244 -4.988 1.00 88.19 87 PHE A N 1
ATOM 647 C CA . PHE A 1 87 ? 24.475 23.990 -4.304 1.00 88.19 87 PHE A CA 1
ATOM 648 C C . PHE A 1 87 ? 24.589 22.553 -3.763 1.00 88.19 87 PHE A C 1
ATOM 650 O O . PHE A 1 87 ? 23.673 22.051 -3.111 1.00 88.19 87 PHE A O 1
ATOM 657 N N . VAL A 1 88 ? 25.744 21.905 -3.978 1.00 86.50 88 VAL A N 1
ATOM 658 C CA . VAL A 1 88 ? 26.062 20.548 -3.490 1.00 86.50 88 VAL A CA 1
ATOM 659 C C . VAL A 1 88 ? 27.366 20.577 -2.693 1.00 86.50 88 VAL A C 1
ATOM 661 O O . VAL A 1 88 ? 28.432 20.866 -3.238 1.00 86.50 88 VAL A O 1
ATOM 664 N N . VAL A 1 89 ? 27.295 20.242 -1.403 1.00 89.06 89 VAL A N 1
ATOM 665 C CA . VAL A 1 89 ? 28.470 20.136 -0.524 1.00 89.06 89 VAL A CA 1
ATOM 666 C C . VAL A 1 89 ? 29.057 18.731 -0.611 1.00 89.06 89 VAL A C 1
ATOM 668 O O . VAL A 1 89 ? 28.331 17.745 -0.492 1.00 89.06 89 VAL A O 1
ATOM 671 N N . ARG A 1 90 ? 30.380 18.634 -0.778 1.00 89.19 90 ARG A N 1
ATOM 672 C CA . ARG A 1 90 ? 31.130 17.381 -0.629 1.00 89.19 90 ARG A CA 1
ATOM 673 C C . ARG A 1 90 ? 31.828 17.380 0.725 1.00 89.19 90 ARG A C 1
ATOM 675 O O . ARG A 1 90 ? 32.449 18.375 1.085 1.00 89.19 90 ARG A O 1
ATOM 682 N N . MET A 1 91 ? 31.698 16.279 1.452 1.00 73.69 91 MET A N 1
ATOM 683 C CA . MET A 1 91 ? 32.435 16.038 2.691 1.00 73.69 91 MET A CA 1
ATOM 684 C C . MET A 1 91 ? 33.666 15.193 2.347 1.00 73.69 91 MET A C 1
ATOM 686 O O . MET A 1 91 ? 33.520 14.213 1.612 1.00 73.69 91 MET A O 1
ATOM 690 N N . GLU A 1 92 ? 34.842 15.598 2.833 1.00 65.12 92 GLU A N 1
ATOM 691 C CA . GLU A 1 92 ? 36.086 14.807 2.775 1.00 65.12 92 GLU A CA 1
ATOM 692 C C . GLU A 1 92 ? 36.174 13.806 3.933 1.00 65.12 92 GLU A C 1
ATOM 694 O O . GLU A 1 92 ? 35.710 14.148 5.048 1.00 65.12 92 GLU A O 1
#

Radius of gyration: 17.62 Å; chains: 1; bounding box: 48×38×36 Å

Foldseek 3Di:
DDPLDPVSCLVCLVVVLVCLVVQPPPPDPDDDDDDDDPPDPHDDPVRSVVSNVCVVVSVDDDDCVPRDRSCVVVVCPPDDPVDDDPDDDDDD

pLDDT: mean 83.75, std 13.94, range [48.38, 98.12]